Protein AF-A0A0D1C8R8-F1 (afdb_monomer)

Sequence (105 aa):
MAVCDVLRCQNQPTERFITNEDVFMEAAVCGEHMAKLSAGEGWEYNGMDRELVMGSDLAPALVNFEITECVGNGATLTIERAGDEKPYTVWLSEKDQREIAAMFY

pLDDT: mean 83.92, std 8.31, range [47.91, 94.81]

Radius of gyration: 18.39 Å; Cα contacts (8 Å, |Δi|>4): 161; chains: 1; bounding box: 34×28×52 Å

Nearest PDB structures (foldseek):
  3dcx-assembly1_A  TM=6.006E-01  e=1.286E-01  Shewanella loihica PV-4
  2lmc-assembly1_B  TM=6.384E-01  e=5.145E-01  Escherichia coli K-12
  4ny0-assembly2_A  TM=3.660E-01  e=4.867E-01  Homo sapiens
  6mnj-assembly1_A  TM=5.634E-01  e=4.234E+00  Alistipes
  6fne-assembly2_B  TM=4.064E-01  e=2.872E+00  Homo sapiens

Solvent-accessible surface area (backbone atoms only — not comparable to full-atom values): 6298 Å² total; per-residue (Å²): 130,76,49,16,29,39,68,94,45,80,47,61,45,74,47,73,50,71,52,88,91,42,85,84,51,71,40,41,26,22,66,70,57,47,52,41,50,75,72,65,51,68,70,48,75,43,78,88,83,62,30,33,32,46,70,92,70,42,78,60,52,79,72,48,75,47,78,47,81,44,99,69,78,42,33,33,41,36,42,31,42,56,89,55,96,61,68,48,75,45,81,32,50,60,67,52,49,52,57,57,55,62,76,79,111

Mean predicted aligned error: 8.84 Å

Foldseek 3Di:
DDFWLAPPGRHAFDDWDADPVDRPQITRHHPVVVVCVVVVFDWDAPPVSRHIYGDPRDDFAWPDWDWADDPDQKIKIWTDGPPDPGIDIDIDHNVNVVVVVVVVD

Structure (mmCIF, N/CA/C/O backbone):
data_AF-A0A0D1C8R8-F1
#
_entry.id   AF-A0A0D1C8R8-F1
#
loop_
_atom_site.group_PDB
_atom_site.id
_atom_site.type_symbol
_atom_site.label_atom_id
_atom_site.label_alt_id
_atom_site.label_comp_id
_atom_site.label_asym_id
_atom_site.label_entity_id
_atom_site.label_seq_id
_atom_site.pdbx_PDB_ins_code
_atom_site.Cartn_x
_atom_site.Cartn_y
_atom_site.Cartn_z
_atom_site.occupancy
_atom_site.B_iso_or_equiv
_atom_site.auth_seq_id
_atom_site.auth_comp_id
_atom_site.auth_asym_id
_atom_site.auth_atom_id
_atom_site.pdbx_PDB_model_num
ATOM 1 N N . MET A 1 1 ? -9.035 19.417 16.265 1.00 60.34 1 MET A N 1
ATOM 2 C CA . MET A 1 1 ? -9.270 18.019 16.686 1.00 60.34 1 MET A CA 1
ATOM 3 C C . MET A 1 1 ? -8.399 17.154 15.803 1.00 60.34 1 MET A C 1
ATOM 5 O O . MET A 1 1 ? -8.362 17.434 14.612 1.00 60.34 1 MET A O 1
ATOM 9 N N . ALA A 1 2 ? -7.655 16.205 16.370 1.00 79.19 2 ALA A N 1
ATOM 10 C CA . ALA A 1 2 ? -6.948 15.221 15.554 1.00 79.19 2 ALA A CA 1
ATOM 11 C C . ALA A 1 2 ? -7.987 14.322 14.871 1.00 79.19 2 ALA A C 1
ATOM 13 O O . ALA A 1 2 ? -9.002 13.991 15.491 1.00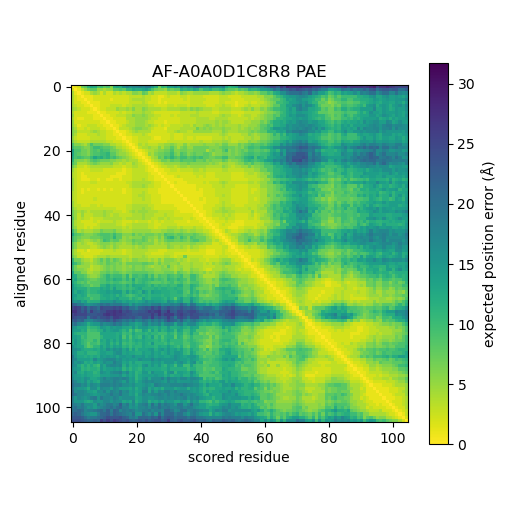 79.19 2 ALA A O 1
ATOM 14 N N . VAL A 1 3 ? -7.753 13.993 13.607 1.00 89.69 3 VAL A N 1
ATOM 15 C CA . VAL A 1 3 ? -8.556 13.039 12.836 1.00 89.69 3 VAL A CA 1
ATOM 16 C C . VAL A 1 3 ? -7.776 11.738 12.709 1.00 89.69 3 VAL A C 1
ATOM 18 O O . VAL A 1 3 ? -6.587 11.699 13.007 1.00 89.69 3 VAL A O 1
ATOM 21 N N . CYS A 1 4 ? -8.474 10.668 12.355 1.00 92.56 4 CYS A N 1
ATOM 22 C CA . CYS A 1 4 ? -7.860 9.396 12.013 1.00 92.56 4 CYS A CA 1
ATOM 23 C C . CYS A 1 4 ? -6.866 9.595 10.860 1.00 92.56 4 CYS A C 1
ATOM 25 O O . CYS A 1 4 ? -7.234 10.172 9.842 1.00 92.56 4 CYS A O 1
ATOM 27 N N . ASP A 1 5 ? -5.663 9.045 10.988 1.00 91.75 5 ASP A N 1
ATOM 28 C CA . ASP A 1 5 ? -4.605 9.122 9.969 1.00 91.75 5 ASP A CA 1
ATOM 29 C C . ASP A 1 5 ? -4.891 8.224 8.753 1.00 91.75 5 ASP A C 1
ATOM 31 O O . ASP A 1 5 ? -4.111 8.186 7.808 1.00 91.75 5 ASP A O 1
ATOM 35 N N . VAL A 1 6 ? -6.016 7.499 8.749 1.00 91.00 6 VAL A N 1
ATOM 36 C CA . VAL A 1 6 ? -6.457 6.747 7.571 1.00 91.00 6 VAL A CA 1
ATOM 37 C C . VAL A 1 6 ? -7.024 7.724 6.552 1.00 91.00 6 VAL A C 1
ATOM 39 O O . VAL A 1 6 ? -7.910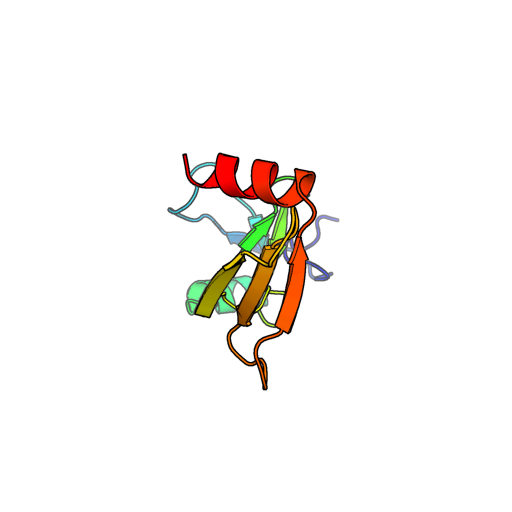 8.519 6.877 1.00 91.00 6 VAL A O 1
ATOM 42 N N . LEU A 1 7 ? -6.538 7.635 5.317 1.00 89.56 7 LEU A N 1
ATOM 43 C CA . LEU A 1 7 ? -6.912 8.492 4.203 1.00 89.56 7 LEU A CA 1
ATOM 44 C C . LEU A 1 7 ? -8.440 8.644 4.120 1.00 89.56 7 LEU A C 1
ATOM 46 O O . LEU A 1 7 ? -9.186 7.668 4.172 1.00 89.56 7 LEU A O 1
ATOM 50 N N . ARG A 1 8 ? -8.909 9.895 4.004 1.00 87.00 8 ARG A N 1
ATOM 51 C CA . ARG A 1 8 ? -10.336 10.297 3.929 1.00 87.00 8 ARG A CA 1
ATOM 52 C C . ARG A 1 8 ? -11.182 10.014 5.181 1.00 87.00 8 ARG A C 1
ATOM 54 O O . ARG A 1 8 ? -12.348 10.415 5.211 1.00 87.00 8 ARG A O 1
ATOM 61 N N . CYS A 1 9 ? -10.639 9.394 6.226 1.00 89.88 9 CYS A N 1
ATOM 62 C CA . CYS A 1 9 ? -11.372 9.160 7.463 1.00 89.88 9 CYS A CA 1
ATOM 63 C C . CYS A 1 9 ? -11.491 10.453 8.286 1.00 89.88 9 CYS A C 1
ATOM 65 O O . CYS A 1 9 ? -10.501 11.083 8.641 1.00 89.88 9 CYS A O 1
ATOM 67 N N . GLN A 1 10 ? -12.718 10.834 8.650 1.00 90.94 10 GLN A N 1
ATOM 68 C CA . GLN A 1 10 ? -12.977 12.017 9.491 1.00 90.94 10 GLN A CA 1
ATOM 69 C C . GLN A 1 10 ? -13.298 11.667 10.950 1.00 90.94 10 GLN A C 1
ATOM 71 O O . GLN A 1 10 ? -13.632 12.543 11.748 1.00 90.94 10 GLN A O 1
ATOM 76 N N . ASN A 1 11 ? -13.215 10.385 11.310 1.00 92.31 11 ASN A N 1
ATOM 77 C CA . ASN A 1 11 ? -13.490 9.937 12.668 1.00 92.31 11 ASN A CA 1
ATOM 78 C C . ASN A 1 11 ? -12.388 10.380 13.631 1.00 92.31 11 ASN A C 1
ATOM 80 O O . ASN A 1 11 ? -11.226 10.542 13.256 1.00 92.31 11 ASN A O 1
ATOM 84 N N . GLN A 1 12 ? -12.757 10.531 14.901 1.00 93.00 12 GLN A N 1
ATOM 85 C CA . GLN A 1 12 ? -11.795 10.821 15.953 1.00 93.00 12 GLN A CA 1
ATOM 86 C C . GLN A 1 12 ? -10.920 9.581 16.216 1.00 93.00 12 GLN A C 1
ATOM 88 O O . GLN A 1 12 ? -11.464 8.477 16.336 1.00 93.00 12 GLN A O 1
ATOM 93 N N . PRO A 1 13 ? -9.589 9.734 16.318 1.00 92.06 13 PRO A N 1
ATOM 94 C CA . PRO A 1 13 ? -8.718 8.624 16.657 1.00 92.06 13 PRO A CA 1
ATOM 95 C C . PRO A 1 13 ? -8.958 8.200 18.106 1.00 92.06 13 PRO A C 1
ATOM 97 O O . PRO A 1 13 ? -9.140 9.035 18.997 1.00 92.06 13 PRO A O 1
ATOM 100 N N . THR A 1 14 ? -8.958 6.892 18.329 1.00 92.06 14 THR A N 1
ATOM 101 C CA . THR A 1 14 ? -9.136 6.278 19.651 1.00 92.06 14 THR A CA 1
ATOM 102 C C . THR A 1 14 ? -7.890 5.529 20.095 1.00 92.06 14 THR A C 1
ATOM 104 O O . THR A 1 14 ? -7.678 5.372 21.293 1.00 92.06 14 THR A O 1
ATOM 107 N N . GLU A 1 15 ? -7.062 5.086 19.147 1.00 91.31 15 GLU A N 1
ATOM 108 C CA . GLU A 1 15 ? -5.922 4.205 19.381 1.00 91.31 15 GLU A CA 1
ATOM 109 C C . GLU A 1 15 ? -4.739 4.585 18.483 1.00 91.31 15 GLU A C 1
ATOM 111 O O . GLU A 1 15 ? -4.863 5.401 17.566 1.00 91.31 15 GLU A O 1
ATOM 116 N N . ARG A 1 16 ? -3.572 4.004 18.771 1.00 90.50 16 ARG A N 1
ATOM 117 C CA . ARG A 1 16 ? -2.365 4.151 17.957 1.00 90.50 16 ARG A CA 1
ATOM 118 C C . ARG A 1 16 ? -2.007 2.813 17.343 1.00 90.50 16 ARG A C 1
ATOM 120 O O . ARG A 1 16 ? -1.811 1.836 18.062 1.00 90.50 16 ARG A O 1
ATOM 127 N N . PHE A 1 17 ? -1.915 2.799 16.025 1.00 89.81 17 PHE A N 1
ATOM 128 C CA . PHE A 1 17 ? -1.381 1.688 15.270 1.00 89.81 17 PHE A CA 1
ATOM 129 C C . PHE A 1 17 ? 0.140 1.819 15.188 1.00 89.81 17 PHE A C 1
ATOM 131 O O . PHE A 1 17 ? 0.658 2.873 14.819 1.00 89.81 17 PHE A O 1
ATOM 138 N N . ILE A 1 18 ? 0.833 0.749 15.568 1.00 87.38 18 ILE A N 1
ATOM 139 C CA . ILE A 1 18 ? 2.290 0.621 15.520 1.00 87.38 18 ILE A CA 1
ATOM 140 C C . ILE A 1 18 ? 2.572 -0.721 14.853 1.00 87.38 18 ILE A C 1
ATOM 142 O O . ILE A 1 18 ? 2.005 -1.742 15.249 1.00 87.38 18 ILE A O 1
ATOM 146 N N . THR A 1 19 ? 3.433 -0.716 13.842 1.00 80.56 19 THR A N 1
ATOM 147 C CA . THR A 1 19 ? 3.812 -1.912 13.086 1.00 80.56 19 THR A CA 1
ATOM 148 C C . THR A 1 19 ? 5.256 -2.316 13.388 1.00 80.56 19 THR A C 1
ATOM 150 O O . THR A 1 19 ? 6.076 -1.503 13.808 1.00 80.56 19 THR A O 1
ATOM 153 N N . ASN A 1 20 ? 5.577 -3.590 13.158 1.00 78.50 20 ASN A N 1
ATOM 154 C CA . ASN A 1 20 ? 6.959 -4.074 13.177 1.00 78.50 20 ASN A CA 1
ATOM 155 C C . ASN A 1 20 ? 7.671 -3.870 11.828 1.00 78.50 20 ASN A C 1
ATOM 157 O O . ASN A 1 20 ? 8.880 -4.071 11.755 1.00 78.50 20 ASN A O 1
ATOM 161 N N . GLU A 1 21 ? 6.935 -3.515 10.768 1.00 75.50 21 GLU A N 1
ATOM 162 C CA . GLU A 1 21 ? 7.490 -3.294 9.424 1.00 75.50 21 GLU A CA 1
ATOM 163 C C . GLU A 1 21 ? 8.281 -1.983 9.337 1.00 75.50 21 GLU A C 1
ATOM 165 O O . GLU A 1 21 ? 9.280 -1.911 8.628 1.00 75.50 21 GLU A O 1
ATOM 170 N N . ASP A 1 22 ? 7.893 -0.981 10.130 1.00 73.44 22 ASP A N 1
ATOM 171 C CA . ASP A 1 22 ? 8.639 0.258 10.328 1.00 73.44 22 ASP A CA 1
ATOM 172 C C . ASP A 1 22 ? 8.508 0.702 11.792 1.00 73.44 22 ASP A C 1
ATOM 174 O O . ASP A 1 22 ? 7.442 1.107 12.252 1.00 73.44 22 ASP A O 1
ATOM 178 N N . VAL A 1 23 ? 9.613 0.616 12.538 1.00 70.69 23 VAL A N 1
ATOM 179 C CA . VAL A 1 23 ? 9.657 0.909 13.984 1.00 70.69 23 VAL A CA 1
ATOM 180 C C . VAL A 1 23 ? 9.454 2.388 14.326 1.00 70.69 23 VAL A C 1
ATOM 182 O O . VAL A 1 23 ? 9.265 2.722 15.495 1.00 70.69 23 VAL A O 1
ATOM 185 N N . PHE A 1 24 ? 9.528 3.279 13.336 1.00 73.44 24 PHE A N 1
ATOM 186 C CA . PHE A 1 24 ? 9.282 4.710 13.500 1.00 73.44 24 PHE A CA 1
ATOM 187 C C . PHE A 1 24 ? 7.889 5.119 13.016 1.00 73.44 24 PHE A C 1
ATOM 189 O O . PHE A 1 24 ? 7.491 6.269 13.222 1.00 73.44 24 PHE A O 1
ATOM 196 N N . MET A 1 25 ? 7.148 4.199 12.399 1.00 82.88 25 MET A N 1
ATOM 197 C CA . MET A 1 25 ? 5.790 4.430 11.944 1.00 82.88 25 MET A CA 1
ATOM 198 C C . MET A 1 25 ? 4.803 4.270 13.106 1.00 82.88 25 MET A C 1
ATOM 200 O O . MET A 1 25 ? 4.669 3.211 13.720 1.00 82.88 25 MET A O 1
ATOM 204 N N . GLU A 1 26 ? 4.100 5.362 13.396 1.00 86.56 26 GLU A N 1
ATOM 205 C CA . GLU A 1 26 ? 2.975 5.420 14.325 1.00 86.56 26 GLU A CA 1
ATOM 206 C C . GLU A 1 26 ? 1.845 6.192 13.641 1.00 86.56 26 GLU A C 1
ATOM 208 O O . GLU A 1 26 ? 2.080 7.279 13.109 1.00 86.56 26 GLU A O 1
ATOM 213 N N . ALA A 1 27 ? 0.626 5.654 13.689 1.00 88.69 27 ALA A N 1
ATOM 214 C CA . ALA A 1 27 ? -0.562 6.306 13.145 1.00 88.69 27 ALA A CA 1
ATOM 215 C C . ALA A 1 27 ? -1.713 6.304 14.160 1.00 88.69 27 ALA A C 1
ATOM 217 O O . ALA A 1 27 ? -2.024 5.288 14.784 1.00 88.69 27 ALA A O 1
ATOM 218 N N . ALA A 1 28 ? -2.372 7.443 14.337 1.00 92.38 28 ALA A N 1
ATOM 219 C CA . ALA A 1 28 ? -3.551 7.598 15.172 1.00 92.38 28 ALA A CA 1
ATOM 220 C C . ALA A 1 28 ? -4.801 7.141 14.403 1.00 92.38 28 ALA A C 1
ATOM 222 O O . ALA A 1 28 ? -5.255 7.801 13.472 1.00 92.38 28 ALA A O 1
ATOM 223 N N . VAL A 1 29 ? -5.402 6.023 14.809 1.00 93.19 29 VAL A N 1
ATOM 224 C CA . VAL A 1 29 ? -6.532 5.402 14.103 1.00 93.19 29 VAL A CA 1
ATOM 225 C C . VAL A 1 29 ? -7.803 5.395 14.953 1.00 93.19 29 VAL A C 1
ATOM 227 O O . VAL A 1 29 ? -7.762 5.362 16.185 1.00 93.19 29 VAL A O 1
ATOM 230 N N . CYS A 1 30 ? -8.968 5.456 14.307 1.00 94.81 30 CYS A N 1
ATOM 231 C CA . CYS A 1 30 ? -10.245 5.224 14.982 1.00 94.81 30 CYS A CA 1
ATOM 232 C C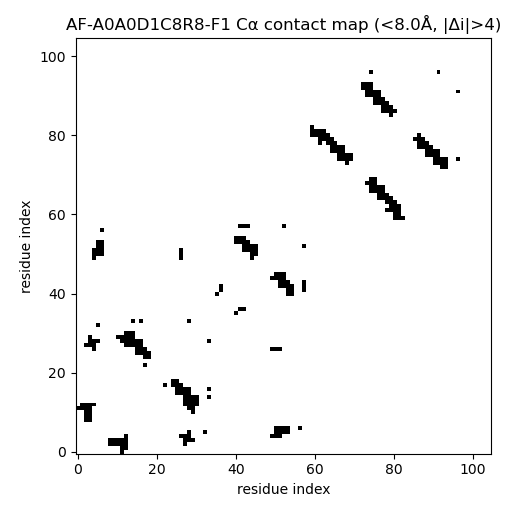 . CYS A 1 30 ? -10.473 3.719 15.208 1.00 94.81 30 CYS A C 1
ATOM 234 O O . CYS A 1 30 ? -9.902 2.887 14.503 1.00 94.81 30 CYS A O 1
ATOM 236 N N . GLY A 1 31 ? -11.352 3.364 16.149 1.00 93.62 31 GLY A N 1
ATOM 237 C CA . GLY A 1 31 ? -11.575 1.966 16.541 1.00 93.62 31 GLY A CA 1
ATOM 238 C C . GLY A 1 31 ? -12.031 1.047 15.402 1.00 93.62 31 GLY A C 1
ATOM 239 O O . GLY A 1 31 ? -11.697 -0.133 15.398 1.00 93.62 31 GLY A O 1
ATOM 240 N N . GLU A 1 32 ? -12.737 1.574 14.395 1.00 93.19 32 GLU A N 1
ATOM 241 C CA . GLU A 1 32 ? -13.121 0.779 13.219 1.00 93.19 32 GLU A CA 1
ATOM 242 C C . GLU A 1 32 ? -11.899 0.370 12.384 1.00 93.19 32 GLU A C 1
ATOM 244 O O . GLU A 1 32 ? -11.748 -0.800 12.031 1.00 93.19 32 GLU A O 1
ATOM 249 N N . HIS A 1 33 ? -11.001 1.316 12.099 1.00 93.75 33 HIS A N 1
ATOM 250 C CA . HIS A 1 33 ? -9.777 1.026 11.353 1.00 93.75 33 HIS A CA 1
ATOM 251 C C . HIS A 1 33 ? -8.801 0.191 12.178 1.00 93.75 33 HIS A C 1
ATOM 253 O O . HIS A 1 33 ? -8.180 -0.717 11.637 1.00 93.75 33 HIS A O 1
ATOM 259 N N . MET A 1 34 ? -8.736 0.407 13.494 1.00 93.31 34 MET A N 1
ATOM 260 C CA . MET A 1 34 ? -7.944 -0.448 14.378 1.00 93.31 34 MET A CA 1
ATOM 261 C C . MET A 1 34 ? -8.423 -1.905 14.346 1.00 93.31 34 MET A C 1
ATOM 263 O O . MET A 1 34 ? -7.603 -2.823 14.299 1.00 93.31 34 MET A O 1
ATOM 267 N N . ALA A 1 35 ? -9.739 -2.138 14.314 1.00 92.56 35 ALA A N 1
ATOM 268 C CA . ALA A 1 35 ? -10.302 -3.482 14.207 1.00 92.56 35 ALA A CA 1
ATOM 269 C C . ALA A 1 35 ? -9.953 -4.155 12.868 1.00 92.56 35 ALA A C 1
ATOM 271 O O . ALA A 1 35 ? -9.593 -5.331 12.857 1.00 92.56 35 ALA A O 1
ATOM 272 N N . LYS A 1 36 ? -10.003 -3.409 11.756 1.00 92.12 36 LYS A N 1
ATOM 273 C CA . LYS A 1 36 ? -9.588 -3.883 10.423 1.00 92.12 36 LYS A CA 1
ATOM 274 C C . LYS A 1 36 ? -8.097 -4.232 10.372 1.00 92.12 36 LYS A C 1
ATOM 276 O O . LYS A 1 36 ? -7.741 -5.330 9.952 1.00 92.12 36 LYS A O 1
A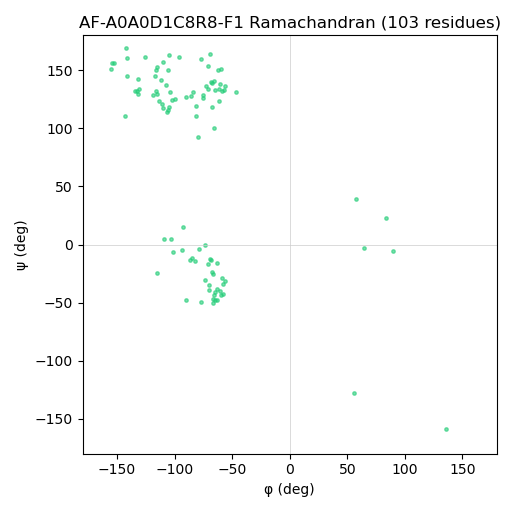TOM 281 N N . LEU A 1 37 ? -7.239 -3.351 10.888 1.00 91.06 37 LEU A N 1
ATOM 282 C CA . LEU A 1 37 ? -5.793 -3.583 10.998 1.00 91.06 37 LEU A CA 1
ATOM 283 C C . LEU A 1 37 ? -5.490 -4.816 11.861 1.00 91.06 37 LEU A C 1
ATOM 285 O O . LEU A 1 37 ? -4.700 -5.673 11.476 1.00 91.06 37 LEU A O 1
ATOM 289 N N . SER A 1 38 ? -6.180 -4.960 12.994 1.00 89.81 38 SER A N 1
ATOM 290 C CA . SER A 1 38 ? -6.032 -6.119 13.886 1.00 89.81 38 SER A CA 1
ATOM 291 C C . SER A 1 38 ? -6.531 -7.427 13.263 1.00 89.81 38 SER A C 1
ATOM 293 O O . SER A 1 38 ? -6.064 -8.501 13.637 1.00 89.81 38 SER A O 1
ATOM 295 N N . ALA A 1 39 ? -7.467 -7.355 12.312 1.00 90.38 39 ALA A N 1
ATOM 296 C CA . ALA A 1 39 ? -7.931 -8.500 11.531 1.00 90.38 39 ALA A CA 1
ATOM 297 C C . ALA A 1 39 ? -6.969 -8.887 10.390 1.00 90.38 39 ALA A C 1
ATOM 299 O O . ALA A 1 39 ? -7.207 -9.890 9.717 1.00 90.38 39 ALA A O 1
ATOM 300 N N . GLY A 1 40 ? -5.889 -8.125 10.183 1.00 87.38 40 GLY A N 1
ATOM 301 C CA . GLY A 1 40 ? -4.912 -8.358 9.122 1.00 87.38 40 GLY A CA 1
ATOM 302 C C . GLY A 1 40 ? -5.318 -7.776 7.769 1.00 87.38 40 GLY A C 1
ATOM 303 O O . GLY A 1 40 ? -4.851 -8.265 6.742 1.00 87.38 40 GLY A O 1
ATOM 304 N N . GLU A 1 41 ? -6.198 -6.769 7.742 1.00 88.12 41 GLU A N 1
ATOM 305 C CA . GLU A 1 41 ? -6.472 -6.030 6.508 1.00 88.12 41 GLU A CA 1
ATOM 306 C C . GLU A 1 41 ? -5.186 -5.368 5.997 1.00 88.12 41 GLU A C 1
ATOM 308 O O . GLU A 1 41 ? -4.393 -4.840 6.780 1.00 88.12 41 GLU A O 1
ATOM 313 N N . GLY A 1 42 ? -4.976 -5.420 4.679 1.00 86.44 42 GLY A N 1
AT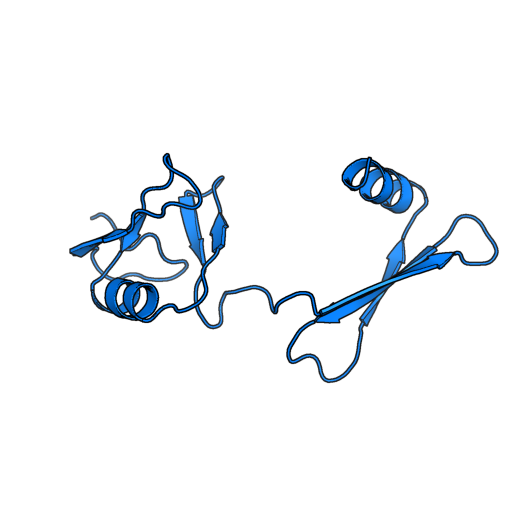OM 314 C CA . GLY A 1 42 ? -3.835 -4.771 4.044 1.00 86.44 42 GLY A CA 1
ATOM 315 C C . GLY A 1 42 ? -3.844 -3.267 4.302 1.00 86.44 42 GLY A C 1
ATOM 316 O O . GLY A 1 42 ? -4.905 -2.655 4.468 1.00 86.44 42 GLY A O 1
ATOM 317 N N . TRP A 1 43 ? -2.656 -2.677 4.331 1.00 90.00 43 TRP A N 1
ATOM 318 C CA . TRP A 1 43 ? -2.460 -1.247 4.511 1.00 90.00 43 TRP A CA 1
ATOM 319 C C . TRP A 1 43 ? -1.133 -0.811 3.879 1.00 90.00 43 TRP A C 1
ATOM 321 O O . TRP A 1 43 ? -0.214 -1.613 3.730 1.00 90.00 43 TRP A O 1
ATOM 331 N N . GLU A 1 44 ? -1.039 0.465 3.520 1.00 88.75 44 GLU A N 1
ATOM 332 C CA . GLU A 1 44 ? 0.186 1.117 3.056 1.00 88.75 44 GLU A CA 1
ATOM 333 C C . GLU A 1 44 ? 0.355 2.434 3.813 1.00 88.75 44 GLU A C 1
ATOM 335 O O . GLU A 1 44 ? -0.623 3.128 4.097 1.00 88.75 44 GLU A O 1
ATOM 340 N N . TYR A 1 45 ? 1.592 2.788 4.157 1.00 87.44 45 TYR A N 1
ATOM 341 C CA . TYR A 1 45 ? 1.889 4.047 4.833 1.00 87.44 45 TYR A CA 1
ATOM 342 C C . TYR A 1 45 ? 2.553 5.025 3.870 1.00 87.44 45 TYR A C 1
ATOM 344 O O . TYR A 1 45 ? 3.690 4.826 3.438 1.00 87.44 45 TYR A O 1
ATOM 352 N N . ASN A 1 46 ? 1.856 6.117 3.564 1.00 82.62 46 ASN A N 1
ATOM 353 C CA . ASN A 1 46 ? 2.443 7.246 2.865 1.00 82.62 46 ASN A CA 1
ATOM 354 C C . ASN A 1 46 ? 3.241 8.092 3.867 1.00 82.62 46 ASN A C 1
ATOM 356 O O . ASN A 1 46 ? 2.713 8.998 4.514 1.00 82.62 46 ASN A O 1
ATOM 360 N N . GLY A 1 47 ? 4.538 7.802 3.978 1.00 71.75 47 GLY A N 1
ATOM 361 C CA . GLY A 1 47 ? 5.437 8.492 4.903 1.00 71.75 47 GLY A CA 1
ATOM 362 C C . GLY A 1 47 ? 5.628 9.993 4.643 1.00 71.75 47 GLY A C 1
ATOM 363 O O . GLY A 1 47 ? 6.101 10.686 5.544 1.00 71.75 47 GLY A O 1
ATOM 364 N N . MET A 1 48 ? 5.262 10.514 3.463 1.00 74.00 48 MET A N 1
ATOM 365 C CA . MET A 1 48 ? 5.350 11.954 3.177 1.00 74.00 48 MET A CA 1
ATOM 366 C C . MET A 1 48 ? 4.214 12.734 3.840 1.00 74.00 48 MET A C 1
ATOM 368 O O . MET A 1 48 ? 4.472 13.716 4.537 1.00 74.00 48 MET A O 1
ATOM 372 N N . ASP A 1 49 ? 2.980 12.267 3.667 1.00 73.69 49 ASP A N 1
ATOM 373 C CA . ASP A 1 49 ? 1.780 12.922 4.202 1.00 73.69 49 ASP A CA 1
ATOM 374 C C . ASP A 1 49 ? 1.363 12.374 5.578 1.00 73.69 49 ASP A C 1
ATOM 376 O O . ASP A 1 49 ? 0.475 12.925 6.225 1.00 73.69 49 ASP A O 1
ATOM 380 N N . ARG A 1 50 ? 2.063 11.335 6.065 1.00 77.19 50 ARG A N 1
ATOM 381 C CA . ARG A 1 50 ? 1.751 10.578 7.292 1.00 77.19 50 ARG A CA 1
ATOM 382 C C . ARG A 1 50 ? 0.352 9.969 7.263 1.00 77.19 50 ARG A C 1
ATOM 384 O O . ARG A 1 50 ? -0.349 9.949 8.270 1.00 77.19 50 ARG A O 1
ATOM 391 N N . GLU A 1 51 ? -0.035 9.467 6.100 1.00 86.12 51 GLU A N 1
ATOM 392 C CA . GLU A 1 51 ? -1.359 8.899 5.873 1.00 86.12 51 GLU A CA 1
ATOM 393 C C . GLU A 1 51 ? -1.279 7.377 5.761 1.00 86.12 51 GLU A C 1
ATOM 395 O O . GLU A 1 51 ? -0.399 6.822 5.099 1.00 86.12 51 GLU A O 1
ATOM 400 N N . LEU A 1 52 ? -2.228 6.696 6.395 1.00 89.81 52 LEU A N 1
ATOM 401 C CA . LEU A 1 52 ? -2.492 5.278 6.211 1.00 89.81 52 LEU A CA 1
ATOM 402 C C . LEU A 1 52 ? -3.517 5.087 5.100 1.00 89.81 52 LEU A C 1
ATOM 404 O O . LEU A 1 52 ? -4.620 5.626 5.146 1.00 89.81 52 LEU A O 1
ATOM 408 N N . VAL A 1 53 ? -3.190 4.263 4.123 1.00 91.06 53 VAL A N 1
ATOM 409 C CA . VAL A 1 53 ? -4.102 3.877 3.052 1.00 91.06 53 VAL A CA 1
ATOM 410 C C . VAL A 1 53 ? -4.583 2.458 3.332 1.00 91.06 53 VAL A C 1
ATOM 412 O O . VAL A 1 53 ? -3.780 1.585 3.655 1.00 91.06 53 VAL A O 1
ATOM 415 N N . MET A 1 54 ? -5.896 2.229 3.261 1.00 90.25 54 MET A N 1
ATOM 416 C CA . MET A 1 54 ? -6.524 0.946 3.596 1.00 90.25 54 MET A CA 1
ATOM 417 C C . MET A 1 54 ? -7.676 0.610 2.647 1.00 90.25 54 MET A C 1
ATOM 419 O O . MET A 1 54 ? -8.273 1.490 2.026 1.00 90.25 54 MET A O 1
ATOM 423 N N . GLY A 1 55 ? -8.040 -0.674 2.594 1.00 83.25 55 GLY A N 1
ATOM 424 C CA . GLY A 1 55 ? -9.245 -1.143 1.912 1.00 83.25 55 GLY A CA 1
ATOM 425 C C . GLY A 1 55 ? -9.296 -0.727 0.440 1.00 83.25 55 GLY A C 1
ATOM 426 O O . GLY A 1 55 ? -8.361 -0.971 -0.313 1.00 83.25 55 GLY A O 1
ATOM 427 N N . SER A 1 56 ? -10.398 -0.102 0.019 1.00 78.69 56 SER A N 1
ATOM 428 C CA . SER A 1 56 ? -10.607 0.312 -1.377 1.00 78.69 56 SER A CA 1
ATOM 429 C C . SER A 1 56 ? -9.706 1.457 -1.845 1.00 78.69 56 SER A C 1
ATOM 431 O O . SER A 1 56 ? -9.674 1.732 -3.042 1.00 78.69 56 SER A O 1
ATOM 433 N N . ASP A 1 57 ? -9.015 2.138 -0.929 1.00 84.38 57 ASP A N 1
ATOM 434 C CA . ASP A 1 57 ? -8.058 3.185 -1.280 1.00 84.38 57 ASP A CA 1
ATOM 435 C C . ASP A 1 57 ? -6.658 2.621 -1.571 1.00 84.38 57 ASP A C 1
ATOM 437 O O . ASP A 1 57 ? -5.831 3.333 -2.139 1.00 84.38 57 ASP A O 1
ATOM 441 N N . LEU A 1 58 ? -6.392 1.352 -1.228 1.00 84.75 58 LEU A N 1
ATOM 442 C CA . LEU A 1 58 ? -5.131 0.695 -1.568 1.00 84.75 58 LEU A CA 1
ATOM 443 C C . LEU A 1 58 ? -4.984 0.530 -3.071 1.00 84.75 58 LEU A C 1
ATOM 445 O O . LEU A 1 58 ? -5.932 0.165 -3.776 1.00 84.75 58 LEU A O 1
ATOM 449 N N . ALA A 1 59 ? -3.759 0.737 -3.552 1.00 80.56 59 ALA A N 1
ATOM 450 C CA . ALA A 1 59 ? -3.441 0.382 -4.917 1.00 80.56 59 ALA A CA 1
ATOM 451 C C . ALA A 1 59 ? -3.631 -1.137 -5.089 1.00 80.56 59 ALA A C 1
ATOM 453 O O . ALA A 1 59 ? -3.187 -1.919 -4.242 1.00 80.56 59 ALA A O 1
ATOM 454 N N . PRO A 1 60 ? -4.293 -1.591 -6.169 1.00 80.56 60 PRO A N 1
ATOM 455 C CA . PRO A 1 60 ? -4.406 -3.016 -6.424 1.00 80.56 60 PRO A CA 1
ATOM 456 C C . PRO A 1 60 ? -3.008 -3.622 -6.556 1.00 80.56 60 PRO A C 1
ATOM 458 O O . PRO A 1 60 ? -2.150 -3.086 -7.263 1.00 80.56 60 PRO A O 1
ATOM 461 N N . ALA A 1 61 ? -2.796 -4.737 -5.855 1.00 80.62 61 ALA A N 1
ATOM 462 C CA . ALA A 1 61 ? -1.492 -5.377 -5.758 1.00 80.62 61 ALA A CA 1
ATOM 463 C C . ALA A 1 61 ? -0.936 -5.710 -7.147 1.00 80.62 61 ALA A C 1
ATOM 465 O O . ALA A 1 61 ? -1.653 -6.232 -8.004 1.00 80.62 61 ALA A O 1
ATOM 466 N N . LEU A 1 62 ? 0.351 -5.436 -7.361 1.00 83.31 62 LEU A N 1
ATOM 467 C CA . LEU A 1 62 ? 1.045 -5.834 -8.579 1.00 83.31 62 LEU A CA 1
ATOM 468 C C . LEU A 1 62 ? 1.162 -7.363 -8.615 1.00 83.31 62 LEU A C 1
ATOM 470 O O . LEU A 1 62 ? 1.786 -7.955 -7.737 1.00 83.31 62 LEU A O 1
ATOM 474 N N . VAL A 1 63 ? 0.561 -7.996 -9.621 1.00 88.12 63 VAL A N 1
ATOM 475 C CA . VAL A 1 63 ? 0.630 -9.452 -9.820 1.00 88.12 63 VAL A CA 1
ATOM 476 C C . VAL A 1 63 ? 1.828 -9.796 -10.687 1.00 88.12 63 VAL A C 1
ATOM 478 O O . VAL A 1 63 ? 2.613 -10.677 -10.343 1.00 88.12 63 VAL A O 1
ATOM 481 N N . ASN A 1 64 ? 1.983 -9.085 -11.802 1.00 86.31 64 ASN A N 1
ATOM 482 C CA . ASN A 1 64 ? 3.085 -9.289 -12.723 1.00 86.31 64 ASN A CA 1
ATOM 483 C C . ASN A 1 64 ? 3.405 -7.999 -13.484 1.00 86.31 64 ASN A C 1
ATOM 485 O O . ASN A 1 64 ? 2.551 -7.127 -13.655 1.00 86.31 64 ASN A O 1
ATOM 489 N N . PHE A 1 65 ? 4.635 -7.890 -13.972 1.00 88.25 65 PHE A N 1
ATOM 490 C CA . PHE A 1 65 ? 5.017 -6.852 -14.916 1.00 88.25 65 PHE A CA 1
ATOM 491 C C . PHE A 1 65 ? 5.983 -7.411 -15.955 1.00 88.25 65 PHE A C 1
ATOM 493 O O . PHE A 1 65 ? 6.823 -8.257 -15.658 1.00 88.25 65 PHE A O 1
ATOM 500 N N . GLU A 1 66 ? 5.872 -6.915 -17.180 1.00 86.81 66 GLU A N 1
ATOM 501 C CA . GLU A 1 66 ? 6.746 -7.293 -18.282 1.00 86.81 66 GLU A CA 1
ATOM 502 C C . GLU A 1 66 ? 7.197 -6.044 -19.030 1.00 86.81 66 GLU A C 1
ATOM 504 O O . GLU A 1 66 ? 6.387 -5.187 -19.389 1.00 86.81 66 GLU A O 1
ATOM 509 N N . ILE A 1 67 ? 8.502 -5.949 -19.281 1.00 85.31 67 ILE A N 1
ATOM 510 C CA . ILE A 1 67 ? 9.081 -4.909 -20.126 1.00 85.31 67 ILE A CA 1
ATOM 511 C C . ILE A 1 67 ? 9.451 -5.555 -21.455 1.00 85.31 67 ILE A C 1
ATOM 513 O O . ILE A 1 67 ? 10.295 -6.446 -21.504 1.00 85.31 67 ILE A O 1
ATOM 517 N N . THR A 1 68 ? 8.831 -5.087 -22.532 1.00 85.44 68 THR A N 1
ATOM 518 C CA . THR A 1 68 ? 9.161 -5.497 -23.898 1.00 85.44 68 THR A CA 1
ATOM 519 C C . THR A 1 68 ? 9.834 -4.341 -24.625 1.00 85.44 68 THR A C 1
ATOM 521 O O . THR A 1 68 ? 9.227 -3.283 -24.825 1.00 85.44 68 THR A O 1
ATOM 524 N N . GLU A 1 69 ? 11.086 -4.540 -25.037 1.00 81.44 69 GLU A N 1
ATOM 525 C CA . GLU A 1 69 ? 11.804 -3.608 -25.909 1.00 81.44 69 GLU A CA 1
ATOM 526 C C . GLU A 1 69 ? 11.127 -3.555 -27.286 1.00 81.44 69 GLU A C 1
ATOM 528 O O . GLU A 1 69 ? 10.794 -4.584 -27.878 1.00 81.44 69 GLU A O 1
ATOM 533 N N . CYS A 1 70 ? 10.897 -2.352 -27.810 1.00 71.19 70 CYS A N 1
ATOM 534 C CA . CYS A 1 70 ? 10.363 -2.172 -29.156 1.00 71.19 70 CYS A CA 1
ATOM 535 C C . CYS A 1 70 ? 11.494 -1.929 -30.159 1.00 71.19 70 CYS A C 1
ATOM 537 O O . CYS A 1 70 ? 12.597 -1.520 -29.807 1.00 71.19 70 CYS A O 1
ATOM 539 N N . VAL A 1 71 ? 11.203 -2.121 -31.448 1.00 64.06 71 VAL A N 1
ATOM 540 C CA . VAL A 1 71 ? 12.132 -1.757 -32.527 1.00 64.06 71 VAL A CA 1
ATOM 541 C C . VAL A 1 71 ? 12.296 -0.225 -32.544 1.00 64.06 71 VAL A C 1
ATOM 543 O O . VAL A 1 71 ? 11.415 0.486 -33.024 1.00 64.06 71 VAL A O 1
ATOM 546 N N . GLY A 1 72 ? 13.398 0.283 -31.977 1.00 68.19 72 GLY A N 1
ATOM 547 C CA . GLY A 1 72 ? 13.689 1.714 -31.778 1.00 68.19 72 GLY A CA 1
ATOM 548 C C . GLY A 1 72 ? 14.243 2.009 -30.371 1.00 68.19 72 GLY A C 1
ATOM 549 O O . GLY A 1 72 ? 14.731 1.103 -29.711 1.00 68.19 72 GLY A O 1
ATOM 550 N N . ASN A 1 73 ? 14.141 3.260 -29.895 1.00 70.06 73 ASN A N 1
ATOM 551 C CA . ASN A 1 73 ? 14.551 3.665 -28.528 1.00 70.06 73 ASN A CA 1
ATOM 552 C C . ASN A 1 73 ? 13.394 3.602 -27.501 1.00 70.06 73 ASN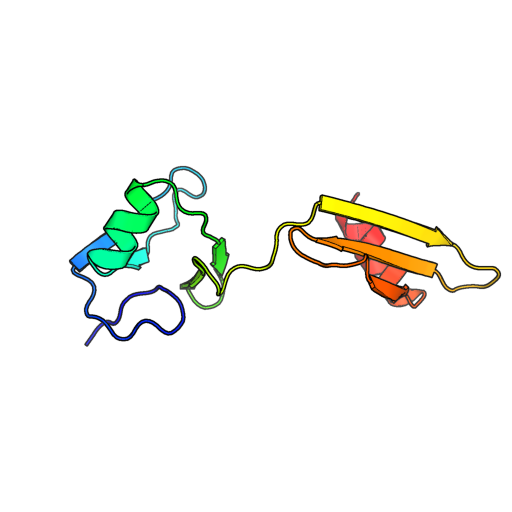 A C 1
ATOM 554 O O . ASN A 1 73 ? 13.452 4.219 -26.437 1.00 70.06 73 ASN A O 1
ATOM 558 N N . GLY A 1 74 ? 12.291 2.934 -27.841 1.00 76.94 74 GLY A N 1
ATOM 559 C CA . GLY A 1 74 ? 11.108 2.829 -26.986 1.00 76.94 74 GLY A CA 1
ATOM 560 C C . GLY A 1 74 ? 10.986 1.443 -26.365 1.00 76.94 74 GLY A C 1
ATOM 561 O O . GLY A 1 74 ? 11.355 0.451 -26.989 1.00 76.94 74 GLY A O 1
ATOM 562 N N . ALA A 1 75 ? 10.394 1.371 -25.181 1.00 84.50 75 ALA A N 1
ATOM 563 C CA . ALA A 1 75 ? 9.977 0.120 -24.564 1.00 84.50 75 ALA A CA 1
ATOM 564 C C . ALA A 1 75 ? 8.496 0.203 -24.202 1.00 84.50 75 ALA A C 1
ATOM 566 O O . ALA A 1 75 ? 7.914 1.285 -24.109 1.00 84.50 75 ALA A O 1
ATOM 567 N N . THR A 1 76 ? 7.875 -0.946 -24.000 1.00 89.00 76 THR A N 1
ATOM 568 C CA . THR A 1 76 ? 6.517 -1.046 -23.467 1.00 89.00 76 THR A CA 1
ATOM 569 C C . THR A 1 76 ? 6.566 -1.763 -22.136 1.00 89.00 76 THR A C 1
ATOM 571 O O . THR A 1 76 ? 7.219 -2.796 -22.021 1.00 89.00 76 THR A O 1
ATOM 574 N N . LEU A 1 77 ? 5.896 -1.198 -21.138 1.00 88.25 77 LEU A N 1
ATOM 575 C CA . LEU A 1 77 ? 5.702 -1.811 -19.834 1.00 88.25 77 LEU A CA 1
ATOM 576 C C . LEU A 1 77 ? 4.256 -2.279 -19.749 1.00 88.25 77 LEU A C 1
ATOM 578 O O . LEU A 1 77 ? 3.328 -1.471 -19.788 1.00 88.25 77 LEU A O 1
ATOM 582 N N . THR A 1 78 ? 4.080 -3.587 -19.648 1.00 89.88 78 THR A N 1
ATOM 583 C CA . THR A 1 78 ? 2.791 -4.227 -19.422 1.00 89.88 78 THR A CA 1
ATOM 584 C C . THR A 1 78 ? 2.683 -4.570 -17.947 1.00 89.88 78 THR A C 1
ATOM 586 O O . THR A 1 78 ? 3.565 -5.221 -17.393 1.00 89.88 78 THR A O 1
ATOM 589 N N . ILE A 1 79 ? 1.616 -4.106 -17.306 1.00 89.94 79 ILE A N 1
ATOM 590 C CA . ILE A 1 79 ? 1.384 -4.257 -15.872 1.00 89.94 79 ILE A CA 1
ATOM 591 C C . ILE A 1 79 ? 0.097 -5.053 -15.673 1.00 89.94 79 ILE A C 1
ATOM 593 O O . ILE A 1 79 ? -0.951 -4.717 -16.230 1.00 89.94 79 ILE A O 1
ATOM 597 N N . GLU A 1 80 ? 0.181 -6.097 -14.858 1.00 90.31 80 GLU A N 1
ATOM 598 C CA . GLU A 1 80 ? -0.951 -6.891 -14.398 1.00 90.31 80 GLU A CA 1
ATOM 599 C C . GLU A 1 80 ? -1.151 -6.645 -12.903 1.00 90.31 80 GLU A C 1
ATOM 601 O O . GLU A 1 80 ? -0.251 -6.882 -12.094 1.00 90.31 80 GLU A O 1
ATOM 606 N N . ARG A 1 81 ? -2.332 -6.150 -12.526 1.00 88.12 81 ARG A N 1
ATOM 607 C CA . ARG A 1 81 ? -2.696 -5.900 -11.128 1.00 88.12 81 ARG A CA 1
ATOM 608 C C . ARG A 1 81 ? -3.841 -6.806 -10.713 1.00 88.12 81 ARG A C 1
ATOM 610 O O . ARG A 1 81 ? -4.675 -7.201 -11.527 1.00 88.12 81 ARG A O 1
ATOM 617 N N . ALA A 1 82 ? -3.899 -7.110 -9.426 1.00 82.88 82 ALA A N 1
ATOM 618 C CA . ALA A 1 82 ? -4.948 -7.927 -8.853 1.00 82.88 82 ALA A CA 1
ATOM 619 C C . ALA A 1 82 ? -6.307 -7.241 -9.054 1.00 82.88 82 ALA A C 1
ATOM 621 O O . ALA A 1 82 ? -6.508 -6.105 -8.631 1.00 82.88 82 ALA A O 1
ATOM 622 N N . GLY A 1 83 ? -7.239 -7.946 -9.694 1.00 81.44 83 GLY A N 1
ATOM 623 C CA . GLY A 1 83 ? -8.594 -7.451 -9.944 1.00 81.44 83 GLY A CA 1
ATOM 624 C C . GLY A 1 83 ? -8.786 -6.684 -11.256 1.00 81.44 83 GLY A C 1
ATOM 625 O O . GLY A 1 83 ? -9.932 -6.386 -11.584 1.00 81.44 83 GLY A O 1
ATOM 626 N N . ASP A 1 84 ? -7.730 -6.410 -12.032 1.00 83.06 84 ASP A N 1
ATOM 627 C CA . ASP A 1 84 ? -7.896 -5.888 -13.393 1.00 83.06 84 ASP A CA 1
ATOM 628 C C . ASP A 1 84 ? -8.419 -6.996 -14.331 1.00 83.06 84 ASP A C 1
ATOM 630 O O . ASP A 1 84 ? -7.932 -8.126 -14.318 1.00 83.06 84 ASP A O 1
ATOM 634 N N . GLU A 1 85 ? -9.392 -6.673 -15.192 1.00 84.12 85 GLU A N 1
ATOM 635 C CA . GLU A 1 85 ? -9.929 -7.626 -16.184 1.00 84.12 85 GLU A CA 1
ATOM 636 C C . GLU A 1 85 ? -8.905 -7.994 -17.272 1.00 84.12 85 GLU A C 1
ATOM 638 O O . GLU A 1 85 ? -9.025 -9.031 -17.927 1.00 84.12 85 GLU A O 1
ATOM 643 N N . LYS A 1 86 ? -7.915 -7.124 -17.504 1.00 85.75 86 LYS A N 1
ATOM 644 C CA . LYS A 1 86 ? -6.827 -7.318 -18.467 1.00 85.75 86 LYS A CA 1
ATOM 645 C C . LYS A 1 86 ? -5.603 -6.491 -18.068 1.00 85.75 86 LYS A C 1
ATOM 647 O O . LYS A 1 86 ? -5.781 -5.407 -17.506 1.00 85.75 86 LYS A O 1
ATOM 652 N N . PRO A 1 87 ? -4.384 -6.933 -18.418 1.00 88.00 87 PRO A N 1
ATOM 653 C CA . PRO A 1 87 ? -3.194 -6.123 -18.219 1.00 88.00 87 PRO A CA 1
ATOM 654 C C . PRO A 1 87 ? -3.277 -4.830 -19.038 1.00 88.00 87 PRO A C 1
ATOM 656 O O . PRO A 1 87 ? -3.890 -4.785 -20.113 1.00 88.00 87 PRO A O 1
ATOM 659 N N . TYR A 1 88 ? -2.648 -3.773 -18.534 1.00 87.06 88 TYR A N 1
ATOM 660 C CA . TYR A 1 88 ? -2.542 -2.499 -19.236 1.00 87.06 88 TYR A CA 1
ATOM 661 C C . TYR A 1 88 ? -1.097 -2.243 -19.649 1.00 87.06 88 TYR A C 1
ATOM 663 O O . TYR A 1 88 ? -0.157 -2.548 -18.919 1.00 87.06 88 TYR A O 1
ATOM 671 N N . THR A 1 89 ? -0.927 -1.672 -20.838 1.00 88.94 89 THR A N 1
ATOM 672 C CA . THR A 1 89 ? 0.388 -1.421 -21.429 1.00 88.94 89 THR A CA 1
ATOM 673 C C . THR A 1 89 ? 0.615 0.076 -21.556 1.00 88.94 89 THR A C 1
ATOM 675 O O . THR A 1 89 ? -0.224 0.796 -22.101 1.00 88.94 89 THR A O 1
ATOM 678 N N . VAL A 1 90 ? 1.764 0.540 -21.073 1.00 88.88 90 VAL A N 1
ATOM 679 C CA . VAL A 1 90 ? 2.224 1.923 -21.205 1.00 88.88 90 VAL A CA 1
ATOM 680 C C . VAL A 1 90 ? 3.506 1.972 -22.026 1.00 88.88 90 VAL A C 1
ATOM 682 O O . VAL A 1 90 ? 4.341 1.069 -21.963 1.00 88.88 90 VAL A O 1
ATOM 685 N N . TRP A 1 91 ? 3.660 3.026 -22.822 1.00 87.44 91 TRP A N 1
ATOM 686 C CA . TRP A 1 91 ? 4.900 3.272 -23.549 1.00 87.44 91 TRP A CA 1
ATOM 687 C C . TRP A 1 91 ? 5.894 3.992 -22.639 1.00 87.44 91 TRP A C 1
ATOM 689 O O . TRP A 1 91 ? 5.543 4.985 -22.005 1.00 87.44 91 TRP A O 1
ATOM 699 N N . LEU A 1 92 ? 7.125 3.493 -22.595 1.00 85.81 92 LEU A N 1
ATOM 700 C CA . LEU A 1 92 ? 8.226 4.070 -21.842 1.00 85.81 92 LEU A CA 1
ATOM 701 C C . LEU A 1 92 ? 9.162 4.820 -22.784 1.00 85.81 92 LEU A C 1
ATOM 703 O O . LEU A 1 92 ? 9.728 4.236 -23.718 1.00 85.81 92 LEU A O 1
ATOM 707 N N . SER A 1 93 ? 9.393 6.097 -22.487 1.00 82.81 93 SER A N 1
ATOM 708 C CA . SER A 1 93 ? 10.457 6.848 -23.145 1.00 82.81 93 SER A CA 1
ATOM 709 C C . SER A 1 93 ? 11.833 6.342 -22.713 1.00 82.81 93 SER A C 1
ATOM 711 O O . SER A 1 93 ? 11.974 5.677 -21.688 1.00 82.81 93 SER A O 1
ATOM 713 N N . GLU A 1 94 ? 12.878 6.690 -23.464 1.00 80.44 94 GLU A N 1
ATOM 714 C CA . GLU A 1 94 ? 14.265 6.375 -23.087 1.00 80.44 94 GLU A CA 1
ATOM 715 C C . GLU A 1 94 ? 14.623 6.923 -21.688 1.00 80.44 94 GLU A C 1
ATOM 717 O O . GLU A 1 94 ? 15.399 6.313 -20.953 1.00 80.44 94 GLU A O 1
ATOM 722 N N . LYS A 1 95 ? 14.017 8.050 -21.280 1.00 82.00 95 LYS A N 1
ATOM 723 C CA . LYS A 1 95 ? 14.175 8.608 -19.930 1.00 82.00 95 LYS A CA 1
ATOM 724 C C . LYS A 1 95 ? 13.550 7.690 -18.879 1.00 82.00 95 LYS A C 1
ATOM 726 O O . LYS A 1 95 ? 14.234 7.323 -17.929 1.00 82.00 95 LYS A O 1
ATOM 731 N N . ASP A 1 96 ? 12.299 7.283 -19.087 1.00 81.50 96 ASP A N 1
ATOM 732 C CA . ASP A 1 96 ? 11.562 6.434 -18.140 1.00 81.50 96 ASP A CA 1
ATOM 733 C C . ASP A 1 96 ? 12.232 5.063 -17.996 1.00 81.50 96 ASP A C 1
ATOM 735 O O . ASP A 1 96 ? 12.365 4.546 -16.892 1.00 81.50 96 ASP A O 1
ATOM 739 N N . GLN A 1 97 ? 12.741 4.508 -19.100 1.00 76.31 97 GLN A N 1
ATOM 740 C CA . GLN A 1 97 ? 13.505 3.258 -19.094 1.00 76.31 97 GLN A CA 1
ATOM 741 C C . GLN A 1 97 ? 14.743 3.347 -18.193 1.00 76.31 97 GLN A C 1
ATOM 743 O O . GLN A 1 97 ? 15.016 2.421 -17.433 1.00 76.31 97 GLN A O 1
ATOM 748 N N . ARG A 1 98 ? 15.483 4.464 -18.240 1.00 78.94 98 ARG A N 1
ATOM 749 C CA . ARG A 1 98 ? 16.671 4.667 -17.394 1.00 78.94 98 ARG A CA 1
ATOM 750 C C . ARG A 1 98 ? 16.311 4.852 -15.925 1.00 78.94 98 ARG A C 1
ATOM 752 O O . ARG A 1 98 ? 17.030 4.337 -15.074 1.00 78.94 98 ARG A O 1
ATOM 759 N N . GLU A 1 99 ? 15.228 5.569 -15.628 1.00 80.19 99 GLU A N 1
ATOM 760 C CA . GLU A 1 99 ? 14.762 5.754 -14.248 1.00 80.19 99 GLU A CA 1
ATOM 761 C C . GLU A 1 99 ? 14.295 4.429 -13.640 1.00 80.19 99 GLU A C 1
ATOM 763 O O . GLU A 1 99 ? 14.692 4.103 -12.526 1.00 80.19 99 GLU A O 1
ATOM 768 N N . ILE A 1 100 ? 13.546 3.6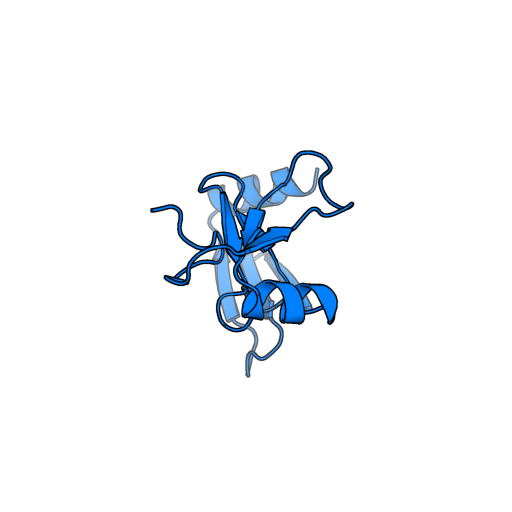22 -14.397 1.00 76.06 100 ILE A N 1
ATOM 769 C CA . ILE A 1 100 ? 13.104 2.295 -13.960 1.00 76.06 100 ILE A CA 1
ATOM 770 C C . ILE A 1 100 ? 14.305 1.363 -13.780 1.00 76.06 100 ILE A C 1
ATOM 772 O O . ILE A 1 100 ? 14.429 0.733 -12.736 1.00 76.06 100 ILE A O 1
ATOM 776 N N . ALA A 1 101 ? 15.230 1.303 -14.744 1.00 72.88 101 ALA A N 1
ATOM 777 C CA . ALA A 1 101 ? 16.421 0.458 -14.639 1.00 72.88 101 ALA A CA 1
ATOM 778 C C . ALA A 1 101 ? 17.278 0.786 -13.401 1.00 72.88 101 ALA A C 1
ATOM 780 O O . ALA A 1 101 ? 17.853 -0.119 -12.800 1.00 72.88 101 ALA A O 1
ATOM 781 N N . ALA A 1 102 ? 17.332 2.057 -12.991 1.00 72.75 102 ALA A N 1
ATOM 782 C CA . ALA A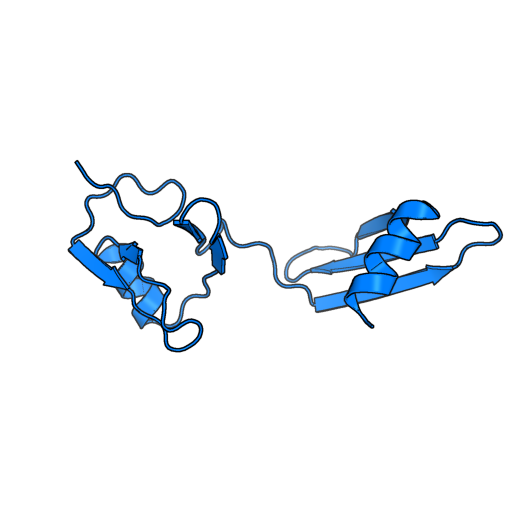 1 102 ? 18.050 2.489 -11.794 1.00 72.75 102 ALA A CA 1
ATOM 783 C 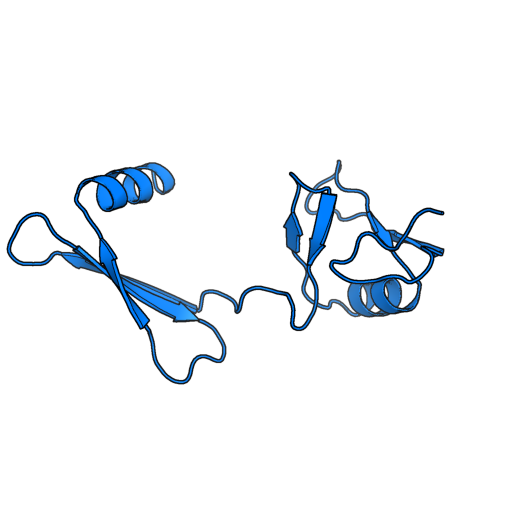C . ALA A 1 102 ? 17.393 2.046 -10.473 1.00 72.75 102 ALA A C 1
ATOM 785 O O . ALA A 1 102 ? 18.057 2.077 -9.445 1.00 72.75 102 ALA A O 1
ATOM 786 N N . MET A 1 103 ? 16.120 1.637 -10.473 1.00 70.62 103 MET A N 1
ATOM 787 C CA . MET A 1 103 ? 15.440 1.119 -9.275 1.00 70.62 103 MET A CA 1
ATOM 788 C C . MET A 1 103 ? 15.745 -0.363 -9.002 1.00 70.62 103 MET A C 1
ATOM 790 O O . MET A 1 103 ? 15.449 -0.853 -7.915 1.00 70.62 103 MET A O 1
ATOM 794 N N . PHE A 1 104 ? 16.319 -1.079 -9.977 1.00 62.53 104 PHE A N 1
ATOM 795 C CA . PHE A 1 104 ? 16.616 -2.517 -9.897 1.00 62.53 104 PHE A CA 1
ATOM 796 C C . PHE A 1 104 ? 18.121 -2.837 -9.787 1.00 62.53 104 PHE A C 1
ATOM 798 O O . PHE A 1 104 ? 18.488 -4.014 -9.807 1.00 62.53 104 PHE A O 1
ATOM 805 N N . TYR A 1 105 ? 18.978 -1.816 -9.673 1.00 47.91 105 TYR A N 1
ATOM 806 C CA . TYR A 1 105 ? 20.435 -1.914 -9.496 1.00 47.91 105 TYR A CA 1
ATOM 807 C C . TYR A 1 105 ? 20.874 -1.261 -8.187 1.00 47.91 105 TYR A C 1
ATOM 809 O O . TYR A 1 105 ? 21.809 -1.807 -7.558 1.00 47.91 105 TYR A O 1
#

Secondary structure (DSSP, 8-state):
----SBTT--SPP-EEEE-SS-TT-EEEE-HHHHHHHHTT--EEEETTTTEEEEGGGSPPPEEEEEEEE-SSS-EEEEEEETT-SS-EEEEEPHHHHHHHHHT--